Protein AF-A0A2E7XCE6-F1 (afdb_monomer_lite)

Structure (mmCIF, N/CA/C/O backbone):
data_AF-A0A2E7XCE6-F1
#
_entry.id   AF-A0A2E7XCE6-F1
#
loop_
_atom_site.group_PDB
_atom_site.id
_atom_site.type_symbol
_atom_site.label_atom_id
_atom_site.label_alt_id
_atom_site.label_comp_id
_atom_site.label_asym_id
_atom_site.label_entity_id
_atom_site.label_seq_id
_atom_site.pdbx_PDB_ins_code
_atom_site.Cartn_x
_atom_site.Cartn_y
_atom_site.Cartn_z
_atom_site.occupancy
_atom_site.B_iso_or_equiv
_atom_site.auth_seq_id
_atom_site.auth_comp_id
_atom_site.auth_asym_id
_atom_site.auth_atom_id
_atom_site.pdbx_PDB_model_num
ATOM 1 N N . MET A 1 1 ? 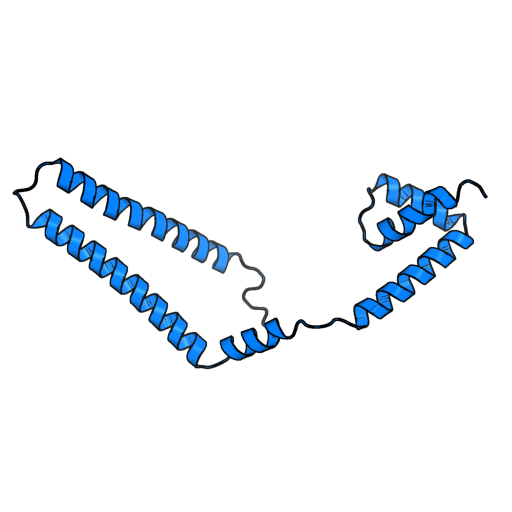-39.537 6.704 37.107 1.00 47.03 1 MET A N 1
ATOM 2 C CA . MET A 1 1 ? -40.059 6.000 35.916 1.00 47.03 1 MET A CA 1
ATOM 3 C C . MET A 1 1 ? -39.858 6.782 34.621 1.00 47.03 1 MET A C 1
ATOM 5 O O . MET A 1 1 ? -39.716 6.130 33.610 1.00 47.03 1 MET A O 1
ATOM 9 N N . SER A 1 2 ? -39.754 8.118 34.626 1.00 54.31 2 SER A N 1
ATOM 10 C CA . SER A 1 2 ? -39.463 8.933 33.427 1.00 54.31 2 SER A CA 1
ATOM 11 C C . SER A 1 2 ? -37.980 9.047 33.042 1.00 54.31 2 SER A C 1
ATOM 13 O O . SER A 1 2 ? -37.678 9.475 31.939 1.00 54.31 2 SER A O 1
ATOM 15 N N . THR A 1 3 ? -37.049 8.678 33.925 1.00 64.62 3 THR A N 1
ATOM 16 C CA . THR A 1 3 ? -35.606 8.776 33.651 1.00 64.62 3 THR A CA 1
ATOM 17 C C . THR A 1 3 ? -35.035 7.564 32.927 1.00 64.62 3 THR A C 1
ATOM 19 O O . THR A 1 3 ? -33.974 7.692 32.350 1.00 64.62 3 THR A O 1
ATOM 22 N N . CYS A 1 4 ? -35.690 6.397 32.939 1.00 77.06 4 CYS A N 1
ATOM 23 C CA . CYS A 1 4 ? -35.123 5.171 32.358 1.00 77.06 4 CYS A CA 1
ATOM 24 C C . CYS A 1 4 ? -35.261 5.107 30.829 1.00 77.06 4 CYS A C 1
ATOM 26 O O . CYS A 1 4 ? -34.395 4.538 30.173 1.00 77.06 4 CYS A O 1
ATOM 28 N N . ASP A 1 5 ? -36.297 5.725 30.252 1.00 77.94 5 ASP A N 1
ATOM 29 C CA . ASP A 1 5 ? -36.496 5.735 28.796 1.00 77.94 5 ASP A CA 1
ATOM 30 C C . ASP A 1 5 ? -35.423 6.551 28.052 1.00 77.94 5 ASP A C 1
ATOM 32 O O . ASP A 1 5 ? -35.148 6.277 26.888 1.00 77.94 5 ASP A O 1
ATOM 36 N N . GLU A 1 6 ? -34.762 7.493 28.734 1.00 82.94 6 GLU A N 1
ATOM 37 C CA . GLU A 1 6 ? -33.625 8.252 28.196 1.00 82.94 6 GLU A CA 1
ATOM 38 C C . GLU A 1 6 ? -32.355 7.391 28.064 1.00 82.94 6 GLU A C 1
ATOM 40 O O . GLU A 1 6 ? -31.571 7.585 27.139 1.00 82.94 6 GLU A O 1
ATOM 45 N N . TYR A 1 7 ? -32.164 6.401 28.948 1.00 82.31 7 TYR A N 1
ATOM 46 C CA . TYR A 1 7 ? -30.959 5.558 28.951 1.00 82.31 7 TYR A CA 1
ATOM 47 C C . TYR A 1 7 ? -31.064 4.331 28.047 1.00 82.31 7 TYR A C 1
ATOM 49 O O . TYR A 1 7 ? -30.028 3.798 27.669 1.00 82.31 7 TYR A O 1
ATOM 57 N N . LYS A 1 8 ? -32.269 3.903 27.650 1.00 82.81 8 LYS A N 1
ATOM 58 C CA . LYS A 1 8 ? -32.470 2.771 26.726 1.00 82.81 8 LYS A CA 1
ATOM 59 C C . LYS A 1 8 ? -31.649 2.854 25.430 1.00 82.81 8 LYS A C 1
ATOM 61 O O . LYS A 1 8 ? -30.936 1.893 25.150 1.00 82.81 8 LYS A O 1
ATOM 66 N N . PRO A 1 9 ? -31.676 3.957 24.651 1.00 83.88 9 PRO A N 1
ATOM 67 C CA . PRO A 1 9 ? -30.844 4.057 23.449 1.00 83.88 9 PRO A CA 1
ATOM 68 C C . PRO A 1 9 ? -29.343 4.049 23.774 1.00 83.88 9 PRO A C 1
ATOM 70 O O . PRO A 1 9 ? -28.544 3.542 22.991 1.00 83.88 9 PRO A O 1
ATOM 73 N N . LEU A 1 10 ? -28.958 4.551 24.951 1.00 87.00 10 LEU A N 1
ATOM 74 C CA . LEU A 1 10 ? -27.566 4.575 25.395 1.00 87.00 10 LEU A CA 1
ATOM 75 C C . LEU A 1 10 ? -27.050 3.184 25.804 1.00 87.00 10 LEU A C 1
ATOM 77 O O . LEU A 1 10 ? -25.843 2.976 25.797 1.00 87.00 10 LEU A O 1
ATOM 81 N N . LEU A 1 11 ? -27.917 2.216 26.130 1.00 89.06 11 LEU A N 1
ATOM 82 C CA . LEU A 1 11 ? -27.487 0.848 26.454 1.00 89.06 11 LEU A CA 1
ATOM 83 C C . LEU A 1 11 ? -26.880 0.131 25.240 1.00 89.06 11 LEU A C 1
ATOM 85 O O . LEU A 1 11 ? -25.842 -0.509 25.388 1.00 89.06 11 LEU A O 1
ATOM 89 N N . SER A 1 12 ? -27.482 0.276 24.050 1.00 86.75 12 SER A N 1
ATOM 90 C CA . SER A 1 12 ? -26.911 -0.268 22.805 1.00 86.75 12 SER A CA 1
ATOM 91 C C . SER A 1 12 ? -25.598 0.431 22.468 1.00 86.75 12 SER A C 1
ATOM 93 O O . SER A 1 12 ? -24.590 -0.231 22.270 1.00 86.75 12 SER A O 1
ATOM 95 N N . GLY A 1 13 ? -25.566 1.768 22.536 1.00 86.44 13 GLY A N 1
ATOM 96 C CA . GLY A 1 13 ? -24.334 2.522 22.289 1.00 86.44 13 GLY A CA 1
ATOM 97 C C . GLY A 1 13 ? -23.200 2.165 23.259 1.00 86.44 13 GLY A C 1
ATOM 98 O O . GLY A 1 13 ? -22.032 2.195 22.878 1.00 86.44 13 GLY A O 1
ATOM 99 N N . LEU A 1 14 ? -23.520 1.812 24.513 1.00 88.56 14 LEU A N 1
ATOM 100 C CA . LEU A 1 14 ? -22.535 1.320 25.480 1.00 88.56 14 LEU A CA 1
ATOM 101 C C . LEU A 1 14 ? -21.985 -0.056 25.078 1.00 88.56 14 LEU A C 1
ATOM 103 O O . LEU A 1 14 ? -20.792 -0.296 25.250 1.00 88.56 14 LEU A O 1
ATOM 107 N N . LEU A 1 15 ? -22.842 -0.938 24.555 1.00 87.25 15 LEU A N 1
ATOM 108 C CA . LEU A 1 15 ? -22.471 -2.275 24.088 1.00 87.25 15 LEU A CA 1
ATOM 109 C C . LEU A 1 15 ? -21.594 -2.217 22.827 1.00 87.25 15 LEU A C 1
ATOM 111 O O . LEU A 1 15 ? -20.617 -2.955 22.735 1.00 87.25 15 LEU A O 1
ATOM 115 N N . ASP A 1 16 ? -21.910 -1.299 21.912 1.00 85.25 16 ASP A N 1
ATOM 116 C CA . ASP A 1 16 ? -21.196 -1.089 20.646 1.00 85.25 16 ASP A CA 1
ATOM 117 C C . ASP A 1 16 ? -19.926 -0.224 20.807 1.00 85.25 16 ASP A C 1
ATOM 119 O O . ASP A 1 16 ? -19.085 -0.152 19.911 1.00 85.25 16 ASP A O 1
ATOM 123 N N . GLY A 1 17 ? -19.749 0.423 21.967 1.00 87.38 17 GLY A N 1
ATOM 124 C CA . GLY A 1 17 ? -18.598 1.284 22.261 1.00 87.38 17 GLY A CA 1
ATOM 125 C C . GLY A 1 17 ? -18.642 2.659 21.581 1.00 87.38 17 GLY A C 1
ATOM 126 O O . GLY A 1 17 ? -17.607 3.311 21.453 1.00 87.38 17 GLY A O 1
ATOM 127 N N . GLU A 1 18 ? -19.823 3.114 21.158 1.00 88.88 18 GLU A N 1
ATOM 128 C CA . GLU A 1 18 ? -20.025 4.368 20.413 1.00 88.88 18 GLU A CA 1
ATOM 129 C C . GLU A 1 18 ? -20.246 5.597 21.312 1.00 88.88 18 GLU A C 1
ATOM 131 O O . GLU A 1 18 ? -20.290 6.730 20.830 1.00 88.88 18 GLU A O 1
ATOM 136 N N . LEU A 1 19 ? -20.381 5.395 22.625 1.00 89.94 19 LEU A N 1
ATOM 137 C CA . LEU A 1 19 ? -20.604 6.482 23.579 1.00 89.94 19 LEU A CA 1
ATOM 138 C C . LEU A 1 19 ? -19.335 7.285 23.878 1.00 89.94 19 LEU A C 1
ATOM 140 O O . LEU A 1 19 ? -18.233 6.751 24.018 1.00 89.94 19 LEU A O 1
ATOM 144 N N . THR A 1 20 ? -19.512 8.585 24.108 1.00 88.94 20 THR A N 1
ATOM 145 C CA . THR A 1 20 ? -18.450 9.437 24.657 1.00 88.94 20 THR A CA 1
ATOM 146 C C . THR A 1 20 ? -18.135 9.072 26.113 1.00 88.94 20 THR A C 1
ATOM 148 O O . THR A 1 20 ? -18.961 8.514 26.836 1.00 88.94 20 THR A O 1
ATOM 151 N N . SER A 1 21 ? -16.946 9.435 26.604 1.00 86.25 21 SER A N 1
ATOM 152 C CA . SER A 1 21 ? -16.532 9.165 27.994 1.00 86.25 21 SER A CA 1
ATOM 153 C C . SER A 1 21 ? -17.483 9.757 29.048 1.00 86.25 21 SER A C 1
ATOM 155 O O . SER A 1 21 ? -17.673 9.178 30.124 1.00 86.25 21 SER A O 1
ATOM 157 N N . GLU A 1 22 ? -18.112 10.892 28.735 1.00 87.81 22 GLU A N 1
ATOM 158 C CA . GLU A 1 22 ? -19.119 11.538 29.579 1.00 87.81 22 GLU A CA 1
ATOM 159 C C . GLU A 1 22 ? -20.426 10.734 29.628 1.00 87.81 22 GLU A C 1
ATOM 161 O O . GLU A 1 22 ? -21.005 10.554 30.701 1.00 87.81 22 GLU A O 1
ATOM 166 N N . GLU A 1 23 ? -20.880 10.218 28.486 1.00 86.94 23 GLU A N 1
ATOM 167 C CA . GLU A 1 23 ? -22.089 9.395 28.379 1.00 86.94 23 GLU A CA 1
ATOM 168 C C . GLU A 1 23 ? -21.900 8.030 29.036 1.00 86.94 23 GLU A C 1
ATOM 170 O O . GLU A 1 23 ? -22.749 7.612 29.822 1.00 86.94 23 GLU A O 1
ATOM 175 N N . VAL A 1 24 ? -20.749 7.383 28.825 1.00 88.94 24 VAL A N 1
ATOM 176 C CA . VAL A 1 24 ? -20.388 6.123 29.494 1.00 88.94 24 VAL A CA 1
ATOM 177 C C . VAL A 1 24 ? -20.465 6.270 31.014 1.00 88.94 24 VAL A C 1
ATOM 179 O O . VAL A 1 24 ? -21.012 5.408 31.702 1.00 88.94 24 VAL A O 1
ATOM 182 N N . SER A 1 25 ? -19.950 7.374 31.558 1.00 88.25 25 SER A N 1
ATOM 183 C CA . SER A 1 25 ? -19.978 7.629 33.003 1.00 88.25 25 SER A CA 1
ATOM 184 C C . SER A 1 25 ? -21.411 7.784 33.528 1.00 88.25 25 SER A C 1
ATOM 186 O O . SER A 1 25 ? -21.762 7.185 34.546 1.00 88.25 25 SER A O 1
ATOM 188 N N . LYS A 1 26 ? -22.263 8.525 32.804 1.00 88.38 26 LYS A N 1
ATOM 189 C CA . LYS A 1 26 ? -23.681 8.725 33.154 1.00 88.38 26 LYS A CA 1
ATOM 190 C C . LYS A 1 26 ? -24.480 7.422 33.106 1.00 88.38 26 LYS A C 1
ATOM 192 O O . LYS A 1 26 ? -25.244 7.135 34.027 1.00 88.38 26 LYS A O 1
ATOM 197 N N . VAL A 1 27 ? -24.291 6.619 32.058 1.00 89.25 27 VAL A N 1
ATOM 198 C CA . VAL A 1 27 ? -24.978 5.329 31.894 1.00 89.25 27 VAL A CA 1
ATOM 199 C C . VAL A 1 27 ? -24.542 4.353 32.986 1.00 89.25 27 VAL A C 1
ATOM 201 O O . VAL A 1 27 ? -25.392 3.734 33.622 1.00 89.25 27 VAL A O 1
ATOM 204 N N . ASN A 1 28 ? 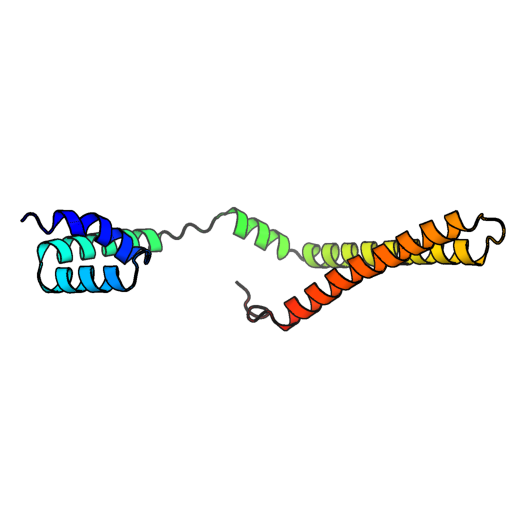-23.243 4.268 33.289 1.00 89.38 28 ASN A N 1
ATOM 205 C CA . ASN A 1 28 ? -22.739 3.408 34.363 1.00 89.38 28 ASN A CA 1
ATOM 206 C C . ASN A 1 28 ? -23.290 3.803 35.740 1.00 89.38 28 ASN A C 1
ATOM 208 O O . ASN A 1 28 ? -23.698 2.936 36.515 1.00 89.38 28 ASN A O 1
ATOM 212 N N . GLU A 1 29 ? -23.370 5.100 36.045 1.00 89.81 29 GLU A N 1
ATOM 213 C CA . GLU A 1 29 ? -23.992 5.565 37.287 1.00 89.81 29 GLU A CA 1
ATOM 214 C C . GLU A 1 29 ? -25.475 5.161 37.367 1.00 89.81 29 GLU A C 1
ATOM 216 O O . GLU A 1 29 ? -25.957 4.739 38.426 1.00 89.81 29 GLU A O 1
ATOM 221 N N . HIS A 1 30 ? -26.195 5.227 36.244 1.00 88.06 30 HIS A N 1
ATOM 222 C CA . HIS A 1 30 ? -27.580 4.775 36.158 1.00 88.06 30 HIS A CA 1
ATOM 223 C C . HIS A 1 30 ? -27.711 3.257 36.367 1.00 88.06 30 HIS A C 1
ATOM 225 O O . HIS A 1 30 ? -28.552 2.816 37.155 1.00 88.06 30 HIS A O 1
ATOM 231 N N . LEU A 1 31 ? -26.845 2.458 35.736 1.00 88.75 31 LEU A N 1
ATOM 232 C CA . LEU A 1 31 ? -26.817 0.995 35.857 1.00 88.75 31 LEU A CA 1
ATOM 233 C C . LEU A 1 31 ? -26.520 0.521 37.287 1.00 88.75 31 LEU A C 1
ATOM 235 O O . LEU A 1 31 ? -27.007 -0.533 37.705 1.00 88.75 31 LEU A O 1
ATOM 239 N N . ILE A 1 32 ? -25.770 1.296 38.078 1.00 89.12 32 ILE A N 1
ATOM 240 C CA . ILE A 1 32 ? -25.542 1.008 39.503 1.00 89.12 32 ILE A CA 1
ATOM 241 C C . ILE A 1 32 ? -26.845 1.142 40.308 1.00 89.12 32 ILE A C 1
ATOM 243 O O . ILE A 1 32 ? -27.089 0.344 41.215 1.00 89.12 32 ILE A O 1
ATOM 247 N N . ARG A 1 33 ? -27.689 2.123 39.970 1.00 87.12 33 ARG A N 1
ATOM 248 C CA . ARG A 1 33 ? -28.875 2.511 40.753 1.00 87.12 33 ARG A CA 1
ATOM 249 C C . ARG A 1 33 ? -30.179 1.866 40.275 1.00 87.12 33 ARG A C 1
ATOM 251 O O . ARG A 1 33 ? -31.121 1.782 41.059 1.00 87.12 33 ARG A O 1
ATOM 258 N N . CYS A 1 34 ? -30.252 1.423 39.020 1.00 88.44 34 CYS A N 1
ATOM 259 C CA . CYS A 1 34 ? -31.457 0.860 38.413 1.00 88.44 34 CYS A CA 1
ATOM 260 C C . CYS A 1 34 ? -31.267 -0.620 38.052 1.00 88.44 34 CYS A C 1
ATOM 262 O O . CYS A 1 34 ? -30.517 -0.954 37.137 1.00 88.44 34 CYS A O 1
ATOM 264 N N . SER A 1 35 ? -31.981 -1.516 38.740 1.00 86.62 35 SER A N 1
ATOM 265 C CA . SER A 1 35 ? -31.939 -2.954 38.442 1.00 86.62 35 SER A CA 1
ATOM 266 C C . SER A 1 35 ? -32.621 -3.323 37.122 1.00 86.62 35 SER A C 1
ATOM 268 O O . SER A 1 35 ? -32.177 -4.259 36.468 1.00 86.62 35 SER A O 1
ATOM 270 N N . ALA A 1 36 ? -33.659 -2.587 36.710 1.00 86.69 36 ALA A N 1
ATOM 271 C CA . ALA A 1 36 ? -34.378 -2.847 35.461 1.00 86.69 36 ALA A CA 1
ATOM 272 C C . ALA A 1 36 ? -33.477 -2.631 34.233 1.00 86.69 36 ALA A C 1
ATOM 274 O O . ALA A 1 36 ? -33.308 -3.541 33.431 1.00 86.69 36 ALA A O 1
ATOM 275 N N . CYS A 1 37 ? -32.811 -1.473 34.149 1.00 87.00 37 CYS A N 1
ATOM 276 C CA . CYS A 1 37 ? -31.896 -1.161 33.044 1.00 87.00 37 CYS A CA 1
ATOM 277 C C . CYS A 1 37 ? -30.665 -2.080 33.023 1.00 87.00 37 CYS A C 1
ATOM 279 O O . CYS A 1 37 ? -30.117 -2.353 31.961 1.00 87.00 37 CYS A O 1
ATOM 281 N N . ARG A 1 38 ? -30.230 -2.575 34.192 1.00 88.94 38 ARG A N 1
ATOM 282 C CA . ARG A 1 38 ? -29.156 -3.572 34.270 1.00 88.94 38 ARG A CA 1
ATOM 283 C C . ARG A 1 38 ? -29.579 -4.906 33.661 1.00 88.94 38 ARG A C 1
ATOM 285 O O . ARG A 1 38 ? -28.810 -5.471 32.897 1.00 88.94 38 ARG A O 1
ATOM 292 N N . GLY A 1 39 ? -30.792 -5.369 33.963 1.00 89.00 39 GLY A N 1
ATOM 293 C CA . GLY A 1 39 ? -31.341 -6.584 33.361 1.00 89.00 39 GLY A CA 1
ATOM 294 C C . GLY A 1 39 ? -31.451 -6.477 31.838 1.00 89.00 39 GLY A C 1
ATOM 295 O O . GLY A 1 39 ? -31.016 -7.386 31.143 1.00 89.00 39 GLY A O 1
ATOM 296 N N . GLU A 1 40 ? -31.942 -5.341 31.326 1.00 88.00 40 GLU A N 1
ATOM 297 C CA . GLU A 1 40 ? -32.015 -5.081 29.877 1.00 88.00 40 GLU A CA 1
ATOM 298 C C . GLU A 1 40 ? -30.622 -5.111 29.217 1.00 88.00 40 GLU A C 1
ATOM 300 O O . GLU A 1 40 ? -30.442 -5.725 28.169 1.00 88.00 40 GLU A O 1
ATOM 305 N N . TYR A 1 41 ? -29.610 -4.503 29.845 1.00 90.31 41 TYR A N 1
ATOM 306 C CA . TYR A 1 41 ? -28.235 -4.524 29.334 1.00 90.31 41 TYR A CA 1
ATOM 307 C C . TYR A 1 41 ? -27.613 -5.932 29.336 1.00 90.31 41 TYR A C 1
ATOM 309 O O . TYR A 1 41 ? -26.950 -6.319 28.375 1.00 90.31 41 TYR A O 1
ATOM 317 N N . GLU A 1 42 ? -27.835 -6.713 30.397 1.00 90.38 42 GLU A N 1
ATOM 318 C CA . GLU A 1 42 ? -27.365 -8.102 30.489 1.00 90.38 42 GLU A CA 1
ATOM 319 C C . GLU A 1 42 ? -28.026 -9.003 29.431 1.00 90.38 42 GLU A C 1
ATOM 321 O O . GLU A 1 42 ? -27.367 -9.877 28.863 1.00 90.38 42 GLU A O 1
ATOM 326 N N . GLU A 1 43 ? -29.309 -8.781 29.135 1.00 90.69 43 GLU A N 1
ATOM 327 C CA . GLU A 1 43 ? -30.036 -9.495 28.081 1.00 90.69 43 GLU A CA 1
ATOM 328 C C . GLU A 1 43 ? -29.471 -9.168 26.692 1.00 90.69 43 GLU A C 1
ATOM 330 O O . GLU A 1 43 ? -29.102 -10.087 25.957 1.00 90.69 43 GLU A O 1
ATOM 335 N N . LEU A 1 44 ? -29.273 -7.880 26.384 1.00 88.12 44 LEU A N 1
ATOM 336 C CA . LEU A 1 44 ? -28.650 -7.432 25.132 1.00 88.12 44 LEU A CA 1
ATOM 337 C C . LEU A 1 44 ? -27.241 -8.009 24.944 1.00 88.12 44 LEU A C 1
ATOM 339 O O . LEU A 1 44 ? -26.910 -8.510 23.870 1.00 88.12 44 LEU A O 1
ATOM 343 N N . GLN A 1 45 ? -26.416 -7.998 25.995 1.00 88.31 45 GLN A N 1
ATOM 344 C CA . GLN A 1 45 ? -25.070 -8.575 25.954 1.00 88.31 45 GLN A CA 1
ATOM 345 C C . GLN A 1 45 ? -25.095 -10.087 25.683 1.00 88.31 45 GLN A C 1
ATOM 347 O O . GLN A 1 45 ? -24.234 -10.630 24.984 1.00 88.31 45 GLN A O 1
ATOM 352 N N . LYS A 1 46 ? -26.082 -10.797 26.237 1.00 88.38 46 LYS A N 1
ATOM 353 C CA . LYS A 1 46 ? -26.234 -12.233 26.012 1.00 88.38 46 LYS A CA 1
ATOM 354 C C . LYS A 1 46 ? -26.618 -12.528 24.563 1.00 88.38 46 LY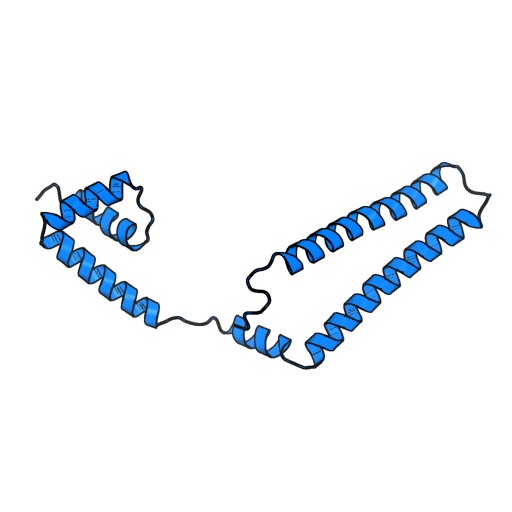S A C 1
ATOM 356 O O . LYS A 1 46 ? -26.051 -13.450 23.981 1.00 88.38 46 LYS A O 1
ATOM 361 N N . GLU A 1 47 ? -27.528 -11.757 23.978 1.00 86.12 47 GLU A N 1
ATOM 362 C CA . GLU A 1 47 ? -27.927 -11.913 22.575 1.00 86.12 47 GLU A CA 1
ATOM 363 C C . GLU A 1 47 ? -26.761 -11.644 21.614 1.00 86.12 47 GLU A C 1
ATOM 365 O O . GLU A 1 47 ? -26.480 -12.471 20.744 1.00 86.12 47 GLU A O 1
ATOM 370 N N . THR A 1 48 ? -26.011 -10.557 21.811 1.00 81.69 48 THR A N 1
ATOM 371 C CA . THR A 1 48 ? -24.855 -10.240 20.955 1.00 81.69 48 THR A CA 1
ATOM 372 C C . THR A 1 48 ? -23.738 -11.272 21.072 1.00 81.69 48 THR A C 1
ATOM 374 O O . THR A 1 48 ? -23.172 -11.669 20.056 1.00 81.69 48 THR A O 1
ATOM 377 N N . SER A 1 49 ? -23.474 -11.803 22.270 1.00 79.44 49 SER A N 1
ATOM 378 C CA . SER A 1 49 ? -22.481 -12.875 22.444 1.00 79.44 49 SER A CA 1
ATOM 379 C C . SER A 1 49 ? -22.852 -14.179 21.719 1.00 79.44 49 SER A C 1
ATOM 381 O O . SER A 1 49 ? -21.973 -14.905 21.252 1.00 79.44 49 SER A O 1
ATOM 383 N N . GLN A 1 50 ? -24.148 -14.482 21.577 1.00 81.44 50 GLN A N 1
ATOM 384 C CA . GLN A 1 50 ? -24.607 -15.631 20.792 1.00 81.44 50 GLN A CA 1
ATOM 385 C C . GLN A 1 50 ? -24.413 -15.400 19.293 1.00 81.44 50 GLN A C 1
ATOM 387 O O . GLN A 1 50 ? -24.032 -16.330 18.582 1.00 81.44 50 GLN A O 1
ATOM 392 N N . LEU A 1 51 ? -24.622 -14.172 18.816 1.00 77.06 51 LEU A N 1
ATOM 393 C CA . LEU A 1 51 ? -24.375 -13.807 17.420 1.00 77.06 51 LEU A CA 1
ATOM 394 C C . LEU A 1 51 ? -22.881 -13.814 17.073 1.00 77.06 51 LEU A C 1
ATOM 396 O O . LEU A 1 51 ? -22.521 -14.276 15.996 1.00 77.06 51 LEU A O 1
ATOM 400 N N . ASP A 1 52 ? -22.008 -13.399 17.991 1.00 71.12 52 ASP A N 1
ATOM 401 C CA . ASP A 1 52 ? -20.551 -13.435 17.792 1.00 71.12 52 ASP A CA 1
ATOM 402 C C . ASP A 1 52 ? -20.025 -14.876 17.618 1.00 71.12 52 ASP A C 1
ATOM 404 O O . ASP A 1 52 ? -19.141 -15.158 16.806 1.00 71.12 52 ASP A O 1
ATOM 408 N N . SER A 1 53 ? -20.660 -15.844 18.293 1.00 66.19 53 SER A N 1
ATOM 409 C CA . SER A 1 53 ? -20.361 -17.274 18.111 1.00 66.19 53 SER A CA 1
ATOM 410 C C . SER A 1 53 ? -20.735 -17.817 16.725 1.00 66.19 53 SER A C 1
ATOM 412 O O . SER A 1 53 ? -20.234 -18.863 16.311 1.00 66.19 53 SER A O 1
ATOM 414 N N . LEU A 1 54 ? -21.583 -17.093 15.990 1.00 66.88 54 LEU A N 1
ATOM 415 C CA . LEU A 1 54 ? -21.970 -17.396 14.618 1.00 66.88 54 LEU A CA 1
ATOM 416 C C . LEU A 1 54 ? -21.077 -16.674 13.609 1.00 66.88 54 LEU A C 1
ATOM 418 O O . LEU A 1 54 ? -21.564 -16.372 12.529 1.00 66.88 54 LEU A O 1
ATOM 422 N N . SER A 1 55 ? -19.804 -16.400 13.930 1.00 58.19 55 SER A N 1
ATOM 423 C CA . SER A 1 55 ? -18.812 -15.863 12.988 1.00 58.19 55 SER A CA 1
ATOM 424 C C . SER A 1 55 ? -18.867 -16.611 11.647 1.00 58.19 55 SER A C 1
ATOM 426 O O . SER A 1 55 ? -18.282 -17.680 11.455 1.00 58.19 55 SER A O 1
ATOM 428 N N . ILE A 1 56 ? -19.633 -16.052 10.711 1.00 58.56 56 ILE A N 1
ATOM 429 C CA . ILE A 1 56 ? -19.740 -16.521 9.341 1.00 58.56 56 ILE A CA 1
ATOM 430 C C . ILE A 1 56 ? -18.460 -16.031 8.682 1.00 58.56 56 ILE A C 1
ATOM 432 O O . ILE A 1 56 ? -18.329 -14.854 8.351 1.00 58.56 56 ILE A O 1
ATOM 436 N N . ARG A 1 57 ? -17.489 -16.930 8.520 1.00 55.00 57 ARG A N 1
ATOM 437 C CA . ARG A 1 57 ? -16.377 -16.692 7.601 1.00 55.00 57 ARG A CA 1
ATOM 438 C C . ARG A 1 57 ? -16.957 -16.554 6.199 1.00 55.00 57 ARG A C 1
ATOM 440 O O . ARG A 1 57 ? -17.660 -17.452 5.732 1.00 55.00 57 ARG A O 1
ATOM 447 N N . GLU A 1 58 ? -16.701 -15.427 5.542 1.00 58.44 58 GLU A N 1
ATOM 448 C CA . GLU A 1 58 ? -17.151 -15.229 4.171 1.00 58.44 58 GLU A CA 1
ATOM 449 C C . GLU A 1 58 ? -16.448 -16.252 3.258 1.00 58.44 58 GLU A C 1
ATOM 451 O O . GLU A 1 58 ? -15.218 -16.287 3.195 1.00 58.44 58 GLU A O 1
ATOM 456 N N . PRO A 1 59 ? -17.191 -17.092 2.513 1.00 57.34 59 PRO A N 1
ATOM 457 C CA . PRO A 1 59 ? -16.606 -18.166 1.703 1.00 57.34 59 PRO A CA 1
ATOM 458 C C . PRO A 1 59 ? -15.698 -17.662 0.567 1.00 57.34 59 PRO A C 1
ATOM 460 O O . PRO A 1 59 ? -14.965 -18.446 -0.039 1.00 57.34 59 PRO A O 1
ATOM 463 N N . GLN A 1 60 ? -15.737 -16.362 0.259 1.00 55.41 60 GLN A N 1
ATOM 464 C CA . GLN A 1 60 ? -14.858 -15.744 -0.734 1.00 55.41 60 GLN A CA 1
ATOM 465 C C . GLN A 1 60 ? -13.400 -15.714 -0.263 1.00 55.41 60 GLN A C 1
ATOM 467 O O . GLN A 1 60 ?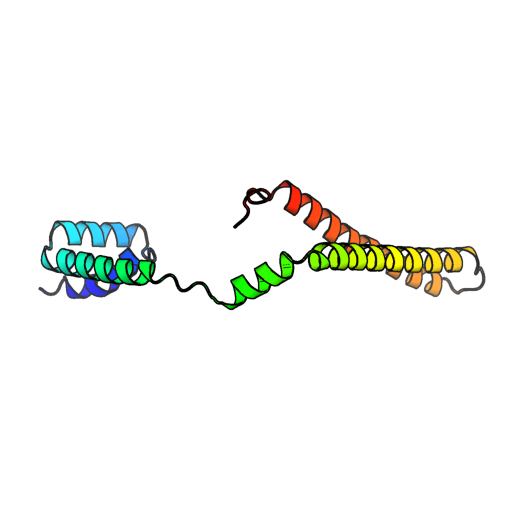 -12.506 -15.937 -1.081 1.00 55.41 60 GLN A O 1
ATOM 472 N N . ASP A 1 61 ? -13.163 -15.534 1.037 1.00 57.97 61 ASP A N 1
ATOM 473 C CA . ASP A 1 61 ? -11.813 -15.438 1.591 1.00 57.97 61 ASP A CA 1
ATOM 474 C C . ASP A 1 61 ? -11.099 -16.796 1.546 1.00 57.97 61 ASP A C 1
ATOM 476 O O . ASP A 1 61 ? -9.952 -16.879 1.113 1.00 57.97 61 ASP A O 1
ATOM 480 N N . GLU A 1 62 ? -11.804 -17.890 1.850 1.00 60.44 62 GLU A N 1
ATOM 481 C CA . GLU A 1 62 ? -11.231 -19.244 1.829 1.00 60.44 62 GLU A CA 1
ATOM 482 C C . GLU A 1 62 ? -10.874 -19.716 0.411 1.00 60.44 62 GLU A C 1
ATOM 484 O O . GLU A 1 62 ? -9.828 -20.335 0.195 1.00 60.44 62 GLU A O 1
ATOM 489 N N . ALA A 1 63 ? -11.713 -19.410 -0.584 1.00 62.94 63 ALA A N 1
ATOM 490 C CA . ALA A 1 63 ? -11.447 -19.766 -1.977 1.00 62.94 63 ALA A CA 1
ATOM 491 C C . ALA A 1 63 ? -10.283 -18.952 -2.566 1.00 62.94 63 ALA A C 1
ATOM 493 O O . ALA A 1 63 ? -9.454 -19.490 -3.310 1.00 62.94 63 ALA A O 1
ATOM 494 N N . LEU A 1 64 ? -10.199 -17.664 -2.215 1.00 61.25 64 LEU A N 1
ATOM 495 C CA . LEU A 1 64 ? -9.101 -16.799 -2.627 1.00 61.25 64 LEU A CA 1
ATOM 496 C C . LEU A 1 64 ? -7.788 -17.245 -1.965 1.00 61.25 64 LEU A C 1
ATOM 498 O O . LEU A 1 64 ? -6.783 -17.413 -2.655 1.00 61.25 64 LEU A O 1
ATOM 502 N N . GLU A 1 65 ? -7.787 -17.511 -0.657 1.00 64.06 65 GLU A N 1
ATOM 503 C CA . GLU A 1 65 ? -6.623 -18.031 0.071 1.00 64.06 65 GLU A CA 1
ATOM 504 C C . GLU A 1 65 ? -6.168 -19.395 -0.463 1.00 64.06 65 GLU A C 1
ATOM 506 O O . GLU A 1 65 ? -4.970 -19.612 -0.672 1.00 64.06 65 GLU A O 1
ATOM 511 N N . ALA A 1 66 ? -7.101 -20.297 -0.783 1.00 67.25 66 ALA A N 1
ATOM 512 C CA . ALA A 1 66 ? -6.788 -21.575 -1.417 1.00 67.25 66 ALA A CA 1
ATOM 513 C C . ALA A 1 66 ? -6.124 -21.389 -2.792 1.00 67.25 66 ALA A C 1
ATOM 515 O O . ALA A 1 66 ? -5.150 -22.080 -3.105 1.00 67.25 66 ALA A O 1
ATOM 516 N N . PHE A 1 67 ? -6.587 -20.419 -3.589 1.00 63.97 67 PHE A N 1
ATOM 517 C CA . PHE A 1 67 ? -5.958 -20.061 -4.860 1.00 63.97 67 PHE A CA 1
ATOM 518 C C . PHE A 1 67 ? -4.535 -19.510 -4.664 1.00 63.97 67 PHE A C 1
ATOM 520 O O . PHE A 1 67 ? -3.611 -19.908 -5.376 1.00 63.97 67 PHE A O 1
ATOM 527 N N . TRP A 1 68 ? -4.319 -18.655 -3.659 1.00 57.47 68 TRP A N 1
ATOM 528 C CA . TRP A 1 68 ? -2.995 -18.110 -3.329 1.00 57.47 68 TRP A CA 1
ATOM 529 C C . TRP A 1 68 ? -2.018 -19.155 -2.763 1.00 57.47 68 TRP A C 1
ATOM 531 O O . TRP A 1 68 ? -0.803 -18.994 -2.921 1.00 57.47 68 TRP A O 1
ATOM 541 N N . ARG A 1 69 ? -2.518 -20.238 -2.150 1.00 60.66 69 ARG A N 1
ATOM 542 C CA . ARG A 1 69 ? -1.710 -21.374 -1.662 1.00 60.66 69 ARG A CA 1
ATOM 543 C C . ARG A 1 69 ? -1.289 -22.353 -2.761 1.00 60.66 69 ARG A C 1
ATOM 545 O O . ARG A 1 69 ? -0.398 -23.171 -2.522 1.00 60.66 69 ARG A O 1
ATOM 552 N N . LEU A 1 70 ? -1.861 -22.271 -3.966 1.00 67.94 70 LEU A N 1
ATOM 553 C CA . LEU A 1 70 ? -1.412 -23.090 -5.091 1.00 67.94 70 LEU A CA 1
ATOM 554 C C . LEU A 1 70 ? 0.039 -22.732 -5.466 1.00 67.94 70 LEU A C 1
ATOM 556 O O . LEU A 1 70 ? 0.402 -21.552 -5.512 1.00 67.94 70 LEU A O 1
ATOM 560 N N . PRO A 1 71 ? 0.880 -23.718 -5.830 1.00 58.50 71 PRO A N 1
ATOM 561 C CA . PRO A 1 71 ? 2.265 -23.473 -6.254 1.00 58.50 71 PRO A CA 1
ATOM 562 C C . PRO A 1 71 ? 2.362 -22.543 -7.479 1.00 58.50 71 PRO A C 1
ATOM 564 O O . PRO A 1 71 ? 3.387 -21.893 -7.692 1.00 58.50 71 PRO A O 1
ATOM 567 N N . TYR A 1 72 ? 1.268 -22.410 -8.237 1.00 57.69 72 TYR A N 1
ATOM 568 C CA . TYR A 1 72 ? 1.118 -21.458 -9.334 1.00 57.69 72 TYR A CA 1
ATOM 569 C C . TYR A 1 72 ? 1.120 -19.987 -8.888 1.00 57.69 72 TYR A C 1
ATOM 571 O O . TYR A 1 72 ? 1.627 -19.145 -9.627 1.00 57.69 72 TYR A O 1
ATOM 579 N N . GLY A 1 73 ? 0.642 -19.655 -7.683 1.00 59.69 73 GLY A N 1
ATOM 580 C CA . GLY A 1 73 ? 0.560 -18.269 -7.206 1.00 59.69 73 GLY A CA 1
ATOM 581 C C . GLY A 1 73 ? 1.932 -17.603 -7.045 1.00 59.69 73 GLY A C 1
ATOM 582 O O . GLY A 1 73 ? 2.118 -16.447 -7.426 1.00 59.69 73 GLY A O 1
ATOM 583 N N . LYS A 1 74 ? 2.938 -18.345 -6.557 1.00 57.66 74 LYS A N 1
ATOM 584 C CA . LYS A 1 74 ? 4.318 -17.837 -6.413 1.00 57.66 74 LYS A CA 1
ATOM 585 C C . LYS A 1 74 ? 5.023 -17.686 -7.764 1.00 57.66 74 LYS A C 1
ATOM 587 O O . LYS A 1 74 ? 5.726 -16.698 -7.973 1.00 57.66 74 LYS A O 1
ATOM 592 N N . MET A 1 75 ? 4.816 -18.631 -8.684 1.00 62.34 75 MET A N 1
ATOM 593 C CA . MET A 1 75 ? 5.408 -18.581 -10.025 1.00 62.34 75 MET A CA 1
ATOM 594 C C . MET A 1 75 ? 4.832 -17.444 -10.868 1.00 62.34 75 MET A C 1
ATOM 596 O O . MET A 1 75 ? 5.608 -16.662 -11.408 1.00 62.34 75 MET A O 1
ATOM 600 N N . VAL A 1 76 ? 3.504 -17.306 -10.922 1.00 71.94 76 VAL A N 1
ATOM 601 C CA . VAL A 1 76 ? 2.830 -16.233 -11.674 1.00 71.94 76 VAL A CA 1
ATOM 602 C C . VAL A 1 76 ? 3.204 -14.857 -11.121 1.00 71.94 76 VAL A C 1
ATOM 604 O O . VAL A 1 76 ? 3.457 -13.922 -11.882 1.00 71.94 76 VAL A O 1
ATOM 607 N N . ARG A 1 77 ? 3.308 -14.729 -9.791 1.00 67.00 77 ARG A N 1
ATOM 608 C CA . ARG A 1 77 ? 3.697 -13.467 -9.154 1.00 67.00 77 ARG A CA 1
ATOM 609 C C . ARG A 1 77 ? 5.133 -13.073 -9.488 1.00 67.00 77 ARG A C 1
ATOM 611 O O . ARG A 1 77 ? 5.375 -11.928 -9.865 1.00 67.00 77 ARG A O 1
ATOM 618 N N . ASN A 1 78 ? 6.075 -14.011 -9.402 1.00 70.94 78 ASN A N 1
ATOM 619 C CA . ASN A 1 78 ? 7.463 -13.728 -9.756 1.00 70.94 78 ASN A CA 1
ATOM 620 C C . ASN A 1 78 ? 7.618 -13.480 -11.260 1.00 70.94 78 ASN A C 1
ATOM 622 O O . ASN A 1 78 ? 8.307 -12.536 -11.637 1.00 70.94 78 ASN A O 1
ATOM 626 N N . SER A 1 79 ? 6.958 -14.261 -12.121 1.00 79.75 79 SER A N 1
ATOM 627 C CA . SER A 1 79 ? 7.035 -14.061 -13.572 1.00 79.75 79 SER A CA 1
ATOM 628 C C . SER A 1 79 ? 6.466 -12.708 -13.984 1.00 79.75 79 SER A C 1
ATOM 630 O O . SER A 1 79 ? 7.092 -12.017 -14.779 1.00 79.75 79 SER A O 1
ATOM 632 N N . GLY A 1 80 ? 5.333 -12.290 -13.406 1.00 80.62 80 GLY A N 1
ATOM 633 C CA . GLY A 1 80 ? 4.751 -10.969 -13.651 1.00 80.62 80 GLY A CA 1
ATOM 634 C C . GLY A 1 80 ? 5.689 -9.835 -13.236 1.00 80.62 80 GLY A C 1
ATOM 635 O O . GLY A 1 80 ? 5.864 -8.873 -13.981 1.00 80.62 80 GLY A O 1
ATOM 636 N N . LEU A 1 81 ? 6.366 -9.982 -12.094 1.00 78.50 81 LEU A N 1
ATOM 637 C CA . LEU A 1 81 ? 7.348 -9.007 -11.625 1.00 78.50 81 LEU A CA 1
ATOM 638 C C . LEU A 1 81 ? 8.565 -8.919 -12.558 1.00 78.50 81 LEU A C 1
ATOM 640 O O . LEU A 1 81 ? 8.977 -7.822 -12.927 1.00 78.50 81 LEU A O 1
ATOM 644 N N . PHE A 1 82 ? 9.114 -10.061 -12.980 1.00 84.50 82 PHE A N 1
ATOM 645 C CA . PHE A 1 82 ? 10.223 -10.093 -13.936 1.00 84.50 82 PHE A CA 1
ATOM 646 C C . PHE A 1 82 ? 9.844 -9.464 -15.277 1.00 84.50 82 PHE A C 1
ATOM 648 O O . PHE A 1 82 ? 10.645 -8.725 -15.844 1.00 84.50 82 PHE A O 1
ATOM 655 N N . LEU A 1 83 ? 8.628 -9.713 -15.766 1.00 86.88 83 LEU A N 1
ATOM 656 C CA . LEU A 1 83 ? 8.142 -9.166 -17.033 1.00 86.88 83 LEU A CA 1
ATOM 657 C C . LEU A 1 83 ? 7.938 -7.646 -16.945 1.00 86.88 83 LEU A C 1
ATOM 659 O O . LEU A 1 83 ? 8.346 -6.924 -17.852 1.00 86.88 83 LEU A O 1
ATOM 663 N N . MET A 1 84 ? 7.406 -7.149 -15.824 1.00 81.44 84 MET A N 1
ATOM 664 C CA . MET A 1 84 ? 7.270 -5.711 -15.558 1.00 81.44 84 MET A CA 1
ATOM 665 C C . MET A 1 84 ? 8.628 -5.012 -15.454 1.00 81.44 84 MET A C 1
ATOM 667 O O . MET A 1 84 ? 8.857 -4.017 -16.138 1.00 81.44 84 MET A O 1
ATOM 671 N N . ILE A 1 85 ? 9.551 -5.543 -14.644 1.00 84.12 85 ILE A N 1
ATOM 672 C CA . ILE A 1 85 ? 10.892 -4.962 -14.475 1.00 84.12 85 ILE A CA 1
ATOM 673 C C . ILE A 1 85 ? 11.667 -5.019 -15.795 1.00 84.12 85 ILE A C 1
ATOM 675 O O . ILE A 1 85 ? 12.264 -4.026 -16.205 1.00 84.12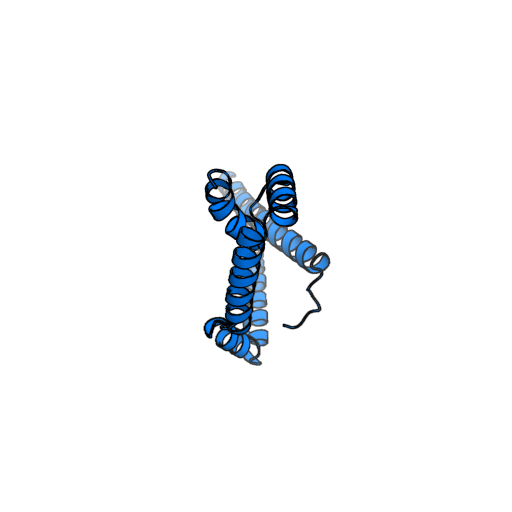 85 ILE A O 1
ATOM 679 N N . GLY A 1 86 ? 11.634 -6.160 -16.484 1.00 89.62 86 GLY A N 1
ATOM 680 C CA . GLY A 1 86 ? 12.309 -6.349 -17.765 1.00 89.62 86 GLY A CA 1
ATOM 681 C C . GLY A 1 86 ? 11.769 -5.423 -18.853 1.00 89.62 86 GLY A C 1
ATOM 682 O O . GLY A 1 86 ? 12.552 -4.769 -19.539 1.00 89.62 86 GLY A O 1
ATOM 683 N N . GLY A 1 87 ? 10.443 -5.305 -18.977 1.00 87.88 87 GLY A N 1
ATOM 684 C CA . GLY A 1 87 ? 9.804 -4.389 -19.924 1.00 87.88 87 GLY A CA 1
ATOM 685 C C . GLY A 1 87 ? 10.149 -2.930 -19.638 1.00 87.88 87 GLY A C 1
ATOM 686 O O . GLY A 1 87 ? 10.502 -2.184 -20.551 1.00 87.88 87 GLY A O 1
ATOM 687 N N . TYR A 1 88 ? 10.144 -2.545 -18.362 1.00 85.69 88 TYR A N 1
ATOM 688 C CA . TYR A 1 88 ? 10.513 -1.202 -17.933 1.00 85.69 88 TYR A CA 1
ATOM 689 C C . TYR A 1 88 ? 11.976 -0.861 -18.254 1.00 85.69 88 TYR A C 1
ATOM 691 O O . TYR A 1 88 ? 12.268 0.185 -18.837 1.00 85.69 88 TYR A O 1
ATOM 699 N N . LEU A 1 89 ? 12.903 -1.774 -17.950 1.00 86.94 89 LEU A N 1
ATOM 700 C CA . LEU A 1 89 ? 14.318 -1.620 -18.291 1.00 86.94 89 LEU A CA 1
ATOM 701 C C . LEU A 1 89 ? 14.540 -1.571 -19.806 1.00 86.94 89 LEU A C 1
ATOM 703 O O . LEU A 1 89 ? 15.331 -0.756 -20.276 1.00 86.94 89 LEU A O 1
ATOM 707 N N . SER A 1 90 ? 13.830 -2.398 -20.577 1.00 87.00 90 SER A N 1
ATOM 708 C CA . SER A 1 90 ? 13.909 -2.384 -22.040 1.00 87.00 90 SER A CA 1
ATOM 709 C C . SER A 1 90 ? 13.417 -1.057 -22.622 1.00 87.00 90 SER A C 1
ATOM 711 O O . SER A 1 90 ? 14.038 -0.533 -23.545 1.00 87.00 90 SER A O 1
ATOM 713 N N . PHE A 1 91 ? 12.337 -0.492 -22.074 1.00 85.31 91 PHE A N 1
ATOM 714 C CA . PHE A 1 91 ? 11.811 0.811 -22.479 1.00 85.31 91 PHE A CA 1
ATOM 715 C C . PHE A 1 91 ? 12.807 1.941 -22.184 1.00 85.31 91 PHE A C 1
ATOM 717 O O . PHE A 1 91 ? 13.110 2.744 -23.067 1.00 85.31 91 PHE A O 1
ATOM 724 N N . LEU A 1 92 ? 13.380 1.959 -20.975 1.00 83.06 92 LEU A N 1
ATOM 725 C CA . LEU A 1 92 ? 14.425 2.916 -20.603 1.00 83.06 92 LEU A CA 1
ATOM 726 C C . LEU A 1 92 ? 15.664 2.792 -21.494 1.00 83.06 92 LEU A C 1
ATOM 728 O O . LEU A 1 92 ? 16.181 3.799 -21.972 1.00 83.06 92 LEU A O 1
ATOM 732 N N . CYS A 1 93 ? 16.124 1.567 -21.744 1.00 85.62 93 CYS A N 1
ATOM 733 C CA . CYS A 1 93 ? 17.288 1.306 -22.582 1.00 85.62 93 CYS A CA 1
ATOM 734 C C . CYS A 1 93 ? 17.059 1.795 -24.019 1.00 85.62 93 CYS A C 1
ATOM 736 O O . CYS A 1 93 ? 17.897 2.509 -24.564 1.00 85.62 93 CYS A O 1
ATOM 738 N N . TYR A 1 94 ? 15.895 1.497 -24.605 1.00 84.69 94 TYR A N 1
ATOM 739 C CA . TYR A 1 94 ? 15.533 1.981 -25.938 1.00 84.69 94 TYR A CA 1
ATOM 740 C C . TYR A 1 94 ? 15.498 3.515 -26.007 1.00 84.69 94 TYR A C 1
ATOM 742 O O . TYR A 1 94 ? 16.095 4.100 -26.912 1.00 84.69 94 TYR A O 1
ATOM 750 N N . GLY A 1 95 ? 14.861 4.170 -25.028 1.00 81.94 95 GLY A N 1
ATOM 751 C CA . GLY A 1 95 ? 14.808 5.632 -24.944 1.00 81.94 95 GLY A CA 1
ATOM 752 C C . GLY A 1 95 ? 16.196 6.272 -24.834 1.00 81.94 95 GLY A C 1
ATOM 753 O O . GLY A 1 95 ? 16.476 7.250 -25.525 1.00 81.94 95 GLY A O 1
ATOM 754 N N . LEU A 1 96 ? 17.091 5.686 -24.032 1.00 80.00 96 LEU A N 1
ATOM 755 C CA . LEU A 1 96 ? 18.470 6.159 -23.884 1.00 80.00 96 LEU A CA 1
ATOM 756 C C . LEU A 1 96 ? 19.296 5.949 -25.157 1.00 80.00 96 LEU A C 1
ATOM 758 O O . LEU A 1 96 ? 19.960 6.878 -25.605 1.00 80.00 96 LEU A O 1
ATOM 762 N N . VAL A 1 97 ? 19.237 4.770 -25.783 1.00 82.81 97 VAL A N 1
ATOM 763 C CA . VAL A 1 97 ? 19.969 4.505 -27.036 1.00 82.81 97 VAL A CA 1
ATOM 764 C C . VAL A 1 97 ? 19.540 5.486 -28.126 1.00 82.81 97 VAL A C 1
ATOM 766 O O . VAL A 1 97 ? 20.394 6.065 -28.798 1.00 82.81 97 VAL A O 1
ATOM 769 N N . LYS A 1 98 ? 18.232 5.731 -28.268 1.00 79.44 98 LYS A N 1
ATOM 770 C CA . LYS A 1 98 ? 17.711 6.726 -29.212 1.00 79.44 98 LYS A CA 1
ATOM 771 C C . LYS A 1 98 ? 18.199 8.140 -28.897 1.00 79.44 98 LYS A C 1
ATOM 773 O O . LYS A 1 98 ? 18.624 8.838 -29.809 1.00 79.44 98 LYS A O 1
ATOM 778 N N . PHE A 1 99 ? 18.232 8.519 -27.622 1.00 73.94 99 PHE A N 1
ATOM 779 C CA . PHE A 1 99 ? 18.734 9.820 -27.180 1.00 73.94 99 PHE A CA 1
ATOM 780 C C . PHE A 1 99 ? 20.221 10.051 -27.506 1.00 73.94 99 PHE A C 1
ATOM 782 O O . PHE A 1 99 ? 20.597 11.167 -27.858 1.00 73.94 99 PHE A O 1
ATOM 789 N N . PHE A 1 100 ? 21.062 9.016 -27.392 1.00 76.38 100 PHE A N 1
ATOM 790 C CA . PHE A 1 100 ? 22.506 9.118 -27.649 1.00 76.38 100 PHE A CA 1
ATOM 791 C C . PHE A 1 100 ? 22.905 8.921 -29.119 1.00 76.38 100 PHE A C 1
ATOM 793 O O . PHE A 1 100 ? 23.992 9.346 -29.497 1.00 76.38 100 PHE A O 1
ATOM 800 N N . THR A 1 101 ? 22.071 8.272 -29.937 1.00 78.19 101 THR A N 1
ATOM 801 C CA . THR A 1 101 ? 22.427 7.925 -31.328 1.00 78.19 101 THR A CA 1
ATOM 802 C C . THR A 1 101 ? 21.873 8.922 -32.351 1.00 78.19 101 THR A C 1
ATOM 804 O O . THR A 1 101 ? 22.485 9.109 -33.400 1.00 78.19 101 THR A O 1
ATOM 807 N N . ASP A 1 102 ? 20.738 9.576 -32.071 1.00 69.25 102 ASP A N 1
ATOM 808 C CA . ASP A 1 102 ? 20.138 10.567 -32.973 1.00 69.25 102 ASP A CA 1
ATOM 809 C C . ASP A 1 102 ? 20.553 12.005 -32.594 1.00 69.25 102 ASP A C 1
ATOM 811 O O . ASP A 1 102 ? 20.048 12.609 -31.645 1.00 69.25 102 ASP A O 1
ATOM 815 N N . ASP A 1 103 ? 21.459 12.591 -33.385 1.00 65.75 103 ASP A N 1
ATOM 816 C CA . ASP A 1 103 ? 21.872 14.004 -33.278 1.00 65.75 103 ASP A CA 1
ATOM 817 C C . ASP A 1 103 ? 20.973 14.966 -34.081 1.00 65.75 103 ASP A C 1
ATOM 819 O O . ASP A 1 103 ? 21.198 16.175 -34.114 1.00 65.75 103 ASP A O 1
ATOM 823 N N . SER A 1 104 ? 19.939 14.432 -34.736 1.00 63.31 104 SER A N 1
ATOM 824 C CA . SER A 1 104 ? 19.111 15.151 -35.711 1.00 63.31 104 SER A CA 1
ATOM 825 C C . SER A 1 104 ? 17.814 15.750 -35.144 1.00 63.31 104 SER A C 1
ATOM 827 O O . SER A 1 104 ? 17.131 16.497 -35.846 1.00 63.31 104 SER A O 1
ATOM 829 N N . GLU A 1 105 ? 17.464 15.470 -33.883 1.00 61.09 105 GLU A N 1
ATOM 830 C CA . GLU A 1 105 ? 16.209 15.953 -33.297 1.00 61.09 105 GLU A CA 1
ATOM 831 C C . GLU A 1 105 ? 16.296 17.371 -32.710 1.00 61.09 105 GLU A C 1
ATOM 833 O O . GLU A 1 105 ? 17.208 17.727 -31.959 1.00 61.09 105 GLU A O 1
ATOM 838 N N . MET A 1 106 ? 15.261 18.165 -33.006 1.00 64.44 106 MET A N 1
ATOM 839 C CA . MET A 1 106 ? 14.978 19.461 -32.387 1.00 64.44 106 MET A CA 1
ATOM 840 C C . MET A 1 106 ? 14.956 19.312 -30.855 1.00 64.44 106 MET A C 1
ATOM 842 O O . MET A 1 106 ? 14.403 18.339 -30.344 1.00 64.44 106 MET A O 1
ATOM 846 N N . LEU A 1 107 ? 15.508 20.284 -30.113 1.00 71.12 107 LEU A N 1
ATOM 847 C CA . LEU A 1 107 ? 15.680 20.227 -28.644 1.00 71.12 107 LEU A CA 1
ATOM 848 C C . LEU A 1 107 ? 14.437 19.719 -27.882 1.00 71.12 107 LEU A C 1
ATOM 850 O O . LEU A 1 107 ? 14.564 19.037 -26.869 1.00 71.12 107 LEU A O 1
ATOM 854 N N . PHE A 1 108 ? 13.238 20.008 -28.390 1.00 75.62 108 PHE A N 1
ATOM 855 C CA . PHE A 1 108 ? 11.963 19.582 -27.817 1.00 75.62 108 PHE A CA 1
ATOM 856 C C . PHE A 1 108 ? 11.776 18.052 -27.726 1.00 75.62 108 PHE A C 1
ATOM 858 O O . PHE A 1 108 ? 11.263 17.571 -26.716 1.00 75.62 108 PHE A O 1
ATOM 865 N N . GLY A 1 109 ? 12.225 17.278 -28.723 1.00 75.25 109 GLY A N 1
ATOM 866 C CA . GLY A 1 109 ? 12.130 15.809 -28.706 1.00 75.25 109 GLY A CA 1
ATOM 867 C C . GLY A 1 109 ? 12.966 15.201 -27.578 1.00 75.25 109 GLY A C 1
ATOM 868 O O . GLY A 1 109 ? 12.471 14.412 -26.770 1.00 75.25 109 GLY A O 1
ATOM 869 N N . LYS A 1 110 ? 14.193 15.711 -27.414 1.00 73.25 110 LYS A N 1
ATOM 870 C CA . LYS A 1 110 ? 15.100 15.357 -26.313 1.00 73.25 110 LYS A CA 1
ATOM 871 C C . LYS A 1 110 ? 14.486 15.653 -24.937 1.00 73.25 110 LYS A C 1
ATOM 873 O O . LYS A 1 110 ? 14.557 14.803 -24.051 1.00 73.25 110 LYS A O 1
ATOM 878 N N . PHE A 1 111 ? 13.834 16.808 -24.761 1.00 81.31 111 PHE A N 1
ATOM 879 C CA . PHE A 1 111 ? 13.145 17.145 -23.506 1.00 81.31 111 PHE A CA 1
ATOM 880 C C . PHE A 1 111 ? 11.933 16.252 -23.225 1.00 81.31 111 PHE A C 1
ATOM 882 O O . PHE A 1 111 ? 11.737 15.847 -22.081 1.00 81.31 111 PHE A O 1
ATOM 889 N N . SER A 1 112 ? 11.139 15.917 -24.245 1.00 80.38 112 SER A N 1
ATOM 890 C CA . SER A 1 112 ? 9.963 15.054 -24.090 1.00 80.38 112 SER A CA 1
ATOM 891 C C . SER A 1 112 ? 10.349 13.637 -23.655 1.00 80.38 112 SER A C 1
ATOM 893 O O . SER A 1 112 ? 9.806 13.120 -22.676 1.00 80.38 112 SER A O 1
ATOM 895 N N . VAL A 1 113 ? 11.348 13.039 -24.314 1.00 81.00 113 VAL A N 1
ATOM 896 C CA . VAL A 1 113 ? 11.848 11.701 -23.964 1.00 81.00 113 VAL A CA 1
ATOM 897 C C . VAL A 1 113 ? 12.476 11.703 -22.570 1.00 81.00 113 VAL A C 1
ATOM 899 O O . VAL A 1 113 ? 12.170 10.826 -21.761 1.00 81.00 113 VAL A O 1
ATOM 902 N N . ALA A 1 114 ? 13.292 12.712 -22.248 1.00 81.62 114 ALA A N 1
ATOM 903 C CA . ALA A 1 114 ? 13.897 12.839 -20.925 1.00 81.62 114 ALA A CA 1
ATOM 904 C C . ALA A 1 114 ? 12.840 12.986 -19.819 1.00 81.62 114 ALA A C 1
ATOM 906 O O . ALA A 1 114 ? 12.926 12.302 -18.801 1.00 81.62 114 ALA A O 1
ATOM 907 N N . ALA A 1 115 ? 11.812 13.815 -20.022 1.00 86.00 115 ALA A N 1
ATOM 908 C CA . ALA A 1 115 ? 10.724 13.982 -19.062 1.00 86.00 115 ALA A CA 1
ATOM 909 C C . ALA A 1 115 ? 9.939 12.678 -18.843 1.00 86.00 115 ALA A C 1
ATOM 911 O O . ALA A 1 115 ? 9.616 12.347 -17.703 1.00 86.00 115 ALA A O 1
ATOM 912 N N . MET A 1 116 ? 9.682 11.905 -19.905 1.00 84.44 116 MET A N 1
ATOM 913 C CA . MET A 1 116 ? 8.957 10.634 -19.807 1.00 84.44 116 MET A CA 1
ATOM 914 C C . MET A 1 116 ? 9.779 9.553 -19.089 1.00 84.44 116 MET A C 1
ATOM 916 O O . MET A 1 116 ? 9.249 8.827 -18.246 1.00 84.44 116 MET A O 1
ATOM 920 N N . VAL A 1 117 ? 11.086 9.493 -19.356 1.00 84.06 117 VAL A N 1
ATOM 921 C CA . VAL A 1 117 ? 12.032 8.609 -18.658 1.00 84.06 117 VAL A CA 1
ATOM 922 C C . VAL A 1 117 ? 12.134 8.976 -17.176 1.00 84.06 117 VAL A C 1
ATOM 924 O O . VAL A 1 117 ? 11.944 8.117 -16.315 1.00 84.06 117 VAL A O 1
ATOM 927 N N . ILE A 1 118 ? 12.381 10.250 -16.864 1.00 86.31 118 ILE A N 1
ATOM 928 C CA . ILE A 1 118 ? 12.537 10.731 -15.485 1.00 86.31 118 ILE A CA 1
ATOM 929 C C . ILE A 1 118 ? 11.237 10.541 -14.703 1.00 86.31 118 ILE A C 1
ATOM 931 O O . ILE A 1 118 ? 11.265 9.992 -13.603 1.00 86.31 118 ILE A O 1
ATOM 935 N N . GLY A 1 119 ? 10.095 10.935 -15.274 1.00 87.50 119 GLY A N 1
ATOM 936 C CA . GLY A 1 119 ? 8.789 10.795 -14.631 1.00 87.50 119 GLY A CA 1
ATOM 937 C C . GLY A 1 119 ? 8.468 9.342 -14.295 1.00 87.50 119 GLY A C 1
ATOM 938 O O . GLY A 1 119 ? 8.034 9.045 -13.182 1.00 87.50 119 GLY A O 1
ATOM 939 N N . SER A 1 120 ? 8.779 8.422 -15.208 1.00 84.81 120 SER A N 1
ATOM 940 C CA . SER A 1 120 ? 8.580 6.999 -14.955 1.00 84.81 120 SER A CA 1
ATOM 941 C C . SER A 1 120 ? 9.477 6.486 -13.820 1.00 84.81 120 SER A C 1
ATOM 943 O O . SER A 1 120 ? 9.001 5.764 -12.947 1.00 84.81 120 SER A O 1
ATOM 945 N N . VAL A 1 121 ? 10.755 6.895 -13.773 1.00 86.06 121 VAL A N 1
ATOM 946 C CA . VAL A 1 121 ? 11.698 6.467 -12.720 1.00 86.06 121 VAL A CA 1
ATOM 947 C C . VAL A 1 121 ? 11.269 6.998 -11.355 1.00 86.06 121 VAL A C 1
ATOM 949 O O . VAL A 1 121 ? 11.347 6.267 -10.370 1.00 86.06 121 VAL A O 1
ATOM 952 N N . VAL A 1 122 ? 10.780 8.238 -11.293 1.00 89.75 122 VAL A N 1
ATOM 953 C CA . VAL A 1 122 ? 10.294 8.853 -10.052 1.00 89.75 122 VAL A CA 1
ATOM 954 C C . VAL A 1 122 ? 9.065 8.118 -9.521 1.00 89.75 122 VAL A C 1
ATOM 956 O O . VAL A 1 122 ? 9.070 7.706 -8.362 1.00 89.75 122 VAL A O 1
ATOM 959 N N . VAL A 1 123 ? 8.042 7.894 -10.355 1.00 87.19 123 VAL A N 1
ATOM 960 C CA . VAL A 1 123 ? 6.816 7.191 -9.933 1.00 87.19 123 VAL A CA 1
ATOM 961 C C . VAL A 1 123 ? 7.138 5.769 -9.478 1.00 87.19 123 VAL A C 1
ATOM 963 O O . VAL A 1 123 ? 6.706 5.346 -8.406 1.00 87.19 123 VAL A O 1
ATOM 966 N N . PHE A 1 124 ? 7.946 5.043 -10.253 1.00 84.88 124 PHE A N 1
ATOM 967 C CA . PHE A 1 124 ? 8.318 3.673 -9.910 1.00 84.88 124 PHE A CA 1
ATOM 968 C C . PHE A 1 124 ? 9.178 3.616 -8.638 1.00 84.88 124 PHE A C 1
ATOM 970 O O . PHE A 1 124 ? 8.993 2.738 -7.797 1.00 84.88 124 PHE A O 1
ATOM 977 N N . GLY A 1 125 ? 10.081 4.584 -8.462 1.00 88.50 125 GLY A N 1
ATOM 978 C CA . GLY A 1 125 ? 10.907 4.725 -7.267 1.00 88.50 125 GLY A CA 1
ATOM 979 C C . GLY A 1 125 ? 10.081 4.954 -6.002 1.00 88.50 125 GLY A C 1
ATOM 980 O O . GLY A 1 125 ? 10.332 4.291 -4.998 1.00 88.50 125 GLY A O 1
ATOM 981 N N . ILE A 1 126 ? 9.067 5.824 -6.057 1.00 87.62 126 ILE A N 1
ATOM 982 C CA . ILE A 1 126 ? 8.162 6.080 -4.924 1.00 87.62 126 ILE A CA 1
ATOM 983 C C . ILE A 1 126 ? 7.452 4.790 -4.506 1.00 87.62 126 ILE A C 1
ATOM 985 O O . ILE A 1 126 ? 7.512 4.423 -3.335 1.00 87.62 126 ILE A O 1
ATOM 989 N N . VAL A 1 127 ? 6.873 4.056 -5.463 1.00 85.56 127 VAL A N 1
ATOM 990 C CA . VAL A 1 127 ? 6.165 2.796 -5.181 1.00 85.56 127 VAL A CA 1
ATOM 991 C C . VAL A 1 127 ? 7.103 1.745 -4.580 1.00 85.56 127 VAL A C 1
ATOM 993 O O . VAL A 1 127 ? 6.728 1.048 -3.637 1.00 85.56 127 VAL A O 1
ATOM 996 N N . ILE A 1 128 ? 8.339 1.626 -5.082 1.00 83.50 128 ILE A N 1
ATOM 997 C CA . ILE A 1 128 ? 9.329 0.698 -4.514 1.00 83.50 128 ILE A CA 1
ATOM 998 C C . ILE A 1 128 ? 9.680 1.092 -3.079 1.00 83.50 128 ILE A C 1
ATOM 1000 O O . ILE A 1 128 ? 9.699 0.227 -2.205 1.00 83.50 128 ILE A O 1
ATOM 1004 N N . ILE A 1 129 ? 9.964 2.371 -2.825 1.00 85.12 129 ILE A N 1
ATOM 1005 C CA . ILE A 1 129 ? 10.327 2.856 -1.488 1.00 85.12 129 ILE A CA 1
ATOM 1006 C C . ILE A 1 129 ? 9.182 2.600 -0.512 1.00 85.12 129 ILE A C 1
ATOM 1008 O O . ILE A 1 129 ? 9.405 2.013 0.546 1.00 85.12 129 ILE A O 1
ATOM 1012 N N . GLU A 1 130 ? 7.962 2.976 -0.887 1.00 82.94 130 GLU A N 1
ATOM 1013 C CA . GLU A 1 130 ? 6.761 2.755 -0.088 1.00 82.94 130 GLU A CA 1
ATOM 1014 C C . GLU A 1 130 ? 6.575 1.268 0.224 1.00 82.94 130 GLU A C 1
ATOM 1016 O O . GLU A 1 130 ? 6.384 0.891 1.381 1.00 82.94 130 GLU A O 1
ATOM 1021 N N . ARG A 1 131 ? 6.746 0.394 -0.775 1.00 83.25 131 ARG A N 1
ATOM 1022 C CA . ARG A 1 131 ? 6.628 -1.054 -0.586 1.00 83.25 131 ARG A CA 1
ATOM 1023 C C . ARG A 1 131 ? 7.721 -1.623 0.317 1.00 83.25 131 ARG A C 1
ATOM 1025 O O . ARG A 1 131 ? 7.432 -2.499 1.128 1.00 83.25 131 ARG A O 1
ATOM 1032 N N . VAL A 1 132 ? 8.959 -1.143 0.196 1.00 82.38 132 VAL A N 1
ATOM 1033 C CA . VAL A 1 132 ? 10.093 -1.586 1.025 1.00 82.38 132 VAL A CA 1
ATOM 1034 C C . VAL A 1 132 ? 9.927 -1.127 2.470 1.00 82.38 132 VAL A C 1
ATOM 1036 O O . VAL A 1 132 ? 10.185 -1.913 3.382 1.00 82.38 132 VAL A O 1
ATOM 1039 N N . ILE A 1 133 ? 9.500 0.118 2.691 1.00 83.38 133 ILE A N 1
ATOM 1040 C CA . ILE A 1 133 ? 9.242 0.651 4.032 1.00 83.38 133 ILE A CA 1
ATOM 1041 C C . ILE A 1 133 ? 8.065 -0.092 4.657 1.00 83.38 133 ILE A C 1
ATOM 1043 O O . ILE A 1 133 ? 8.210 -0.631 5.748 1.00 83.38 133 ILE A O 1
ATOM 1047 N N . SER A 1 134 ? 6.941 -0.202 3.948 1.00 74.50 134 SER A N 1
ATOM 1048 C CA . SER A 1 134 ? 5.762 -0.931 4.419 1.00 74.50 134 SER A CA 1
ATOM 1049 C C . SER A 1 134 ? 6.106 -2.381 4.778 1.00 74.50 134 SER A C 1
ATOM 1051 O O . SER A 1 134 ? 5.791 -2.816 5.876 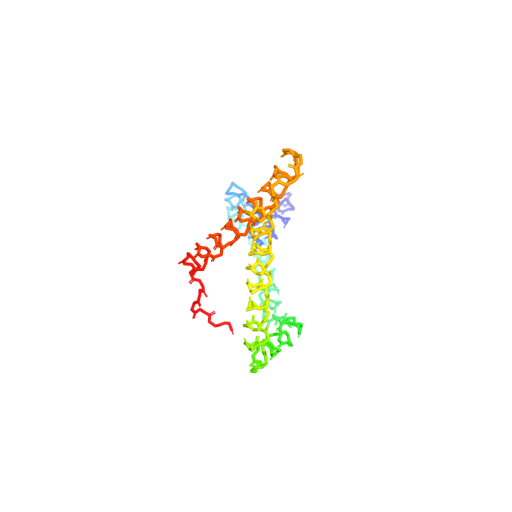1.00 74.50 134 SER A O 1
ATOM 1053 N N . TYR A 1 135 ? 6.874 -3.095 3.946 1.00 74.94 135 TYR A N 1
ATOM 1054 C CA . TYR A 1 135 ? 7.307 -4.467 4.247 1.00 74.94 135 TYR A CA 1
ATOM 1055 C C . TYR A 1 135 ? 8.240 -4.588 5.464 1.00 74.94 135 TYR A C 1
ATOM 1057 O O . TYR A 1 135 ? 8.285 -5.637 6.106 1.00 74.94 135 TYR A O 1
ATOM 1065 N N . LYS A 1 136 ? 9.036 -3.555 5.768 1.00 73.50 136 LYS A N 1
ATOM 1066 C CA . LYS A 1 136 ? 9.910 -3.546 6.952 1.00 73.50 136 LYS A CA 1
ATOM 1067 C C . LYS A 1 136 ? 9.162 -3.183 8.231 1.00 73.50 136 LYS A C 1
ATOM 1069 O O . LYS A 1 136 ? 9.551 -3.663 9.290 1.00 73.50 136 LYS A O 1
ATOM 1074 N N . THR A 1 137 ? 8.145 -2.335 8.127 1.00 74.56 137 THR A N 1
ATOM 1075 C CA . THR A 1 137 ? 7.408 -1.788 9.274 1.00 74.56 137 THR A CA 1
ATOM 1076 C C . THR A 1 137 ? 6.138 -2.580 9.588 1.00 74.56 137 THR A C 1
ATOM 1078 O O . THR A 1 137 ? 5.517 -2.308 10.604 1.00 74.56 137 THR A O 1
ATOM 1081 N N . ASP A 1 138 ? 5.749 -3.548 8.753 1.00 69.44 138 ASP A N 1
ATOM 1082 C CA . ASP A 1 138 ? 4.561 -4.378 8.971 1.00 69.44 138 ASP A CA 1
ATOM 1083 C C . ASP A 1 138 ? 4.773 -5.381 10.130 1.00 69.44 138 ASP A C 1
ATOM 1085 O O . ASP A 1 138 ? 5.531 -6.348 9.976 1.00 69.44 138 ASP A O 1
ATOM 1089 N N . PRO A 1 139 ? 4.113 -5.180 11.291 1.00 69.62 139 PRO A N 1
ATOM 1090 C CA . PRO A 1 139 ? 4.256 -6.046 12.458 1.00 69.62 139 PRO A CA 1
ATOM 1091 C C . PRO A 1 139 ? 3.536 -7.395 12.300 1.00 69.62 139 PRO A C 1
ATOM 1093 O O . PRO A 1 139 ? 3.746 -8.288 13.116 1.00 69.62 139 PRO A O 1
ATOM 1096 N N . TYR A 1 140 ? 2.722 -7.573 11.254 1.00 63.19 140 TYR A N 1
ATOM 1097 C CA . TYR A 1 140 ? 2.000 -8.817 10.969 1.00 63.19 140 TYR A CA 1
ATOM 1098 C C . TYR A 1 140 ? 2.658 -9.655 9.867 1.00 63.19 140 TYR A C 1
ATOM 1100 O O . TYR A 1 140 ? 2.101 -10.660 9.434 1.00 63.19 140 TYR A O 1
ATOM 1108 N N . LYS A 1 141 ? 3.877 -9.295 9.444 1.00 54.19 141 LYS A N 1
ATOM 1109 C CA . LYS A 1 141 ? 4.638 -9.989 8.394 1.00 54.19 141 LYS A CA 1
ATOM 1110 C C . LYS A 1 141 ? 4.827 -11.499 8.628 1.00 54.19 141 LYS A C 1
ATOM 1112 O O . LYS A 1 141 ? 4.995 -12.237 7.658 1.00 54.19 141 LYS A O 1
ATOM 1117 N N . GLU A 1 142 ? 4.844 -11.946 9.882 1.00 57.19 142 GLU A N 1
ATOM 1118 C CA . GLU A 1 142 ? 5.084 -13.347 10.272 1.00 57.19 142 GLU A CA 1
ATOM 1119 C C . GLU A 1 142 ? 3.824 -14.071 10.769 1.00 57.19 142 GLU A C 1
ATOM 1121 O O . GLU A 1 142 ? 3.896 -15.237 11.151 1.00 57.19 142 GLU A O 1
ATOM 1126 N N . VAL A 1 143 ? 2.665 -13.408 10.754 1.00 52.56 143 VAL A N 1
ATOM 1127 C CA . VAL A 1 143 ? 1.406 -14.017 11.189 1.00 52.56 143 VAL A CA 1
ATOM 1128 C C . VAL A 1 143 ? 0.717 -14.630 9.969 1.00 52.56 143 VAL A C 1
ATOM 1130 O O . VAL A 1 143 ? 0.073 -13.929 9.191 1.00 52.56 143 VAL A O 1
ATOM 1133 N N . GLU A 1 144 ? 0.869 -15.944 9.779 1.00 53.91 144 GLU A N 1
ATOM 1134 C CA . GLU A 1 144 ? -0.022 -16.710 8.898 1.00 53.91 144 GLU A CA 1
ATOM 1135 C C . GLU A 1 144 ? -1.419 -16.746 9.546 1.00 53.91 144 GLU A C 1
ATOM 1137 O O . GLU A 1 144 ? -1.552 -17.191 10.688 1.00 53.91 144 GLU A O 1
ATOM 1142 N N . ARG A 1 145 ? -2.436 -16.220 8.847 1.00 52.41 145 ARG A N 1
ATOM 1143 C CA . ARG A 1 145 ? -3.851 -16.391 9.219 1.00 52.41 145 ARG A CA 1
ATOM 1144 C C . ARG A 1 145 ? -4.340 -17.796 8.883 1.00 52.41 145 ARG A C 1
ATOM 1146 O O . ARG A 1 145 ? -3.885 -18.341 7.852 1.00 52.41 145 ARG A O 1
#

Foldseek 3Di:
DVPVVVCVVVLVCVVVVVDDPVSVVVSVVVCVVDPVVVVVSVVVNVVVVVVVVVPDDDVVVVVVVVVCPPPVNVVVVVVVVCCVVVVLVVLLVVLVVCLVPDPPDDVVVNVVSVCVNVVVCVVVVVVVVVVVVCCVPPPCNPPDD

Sequence (145 aa):
MSTCDEYKPLLSGLLDGELTSEEVSKVNEHLIRCSACRGEYEELQKETSQLDSLSIREPQDEALEAFWRLPYGKMVRNSGLFLMIGGYLSFLCYGLVKFFTDDSEMLFGKFSVAAMVIGSVVVFGIVIIERVISYKTDPYKEVER

Radius of gyration: 30.41 Å; chains: 1; bounding box: 63×44×76 Å

pLDDT: mean 77.52, std 11.63, range [47.03, 90.69]

Secondary structure (DSSP, 8-state):
--SHHHHHHHHHHHHHT-S-HHHHHHHHHHHHH-HHHHHHHHHHHHHHHHHHTT----HHHHHHHHHHHSHHHHHHHHHHHHHHHHHHHHHHHHHHHHHHH---S-HHHHHHHHHHHHHHHHHHHHHHHHHHHHHHH-TTTT---